Protein AF-A0A2D6NFW1-F1 (afdb_monomer_lite)

Foldseek 3Di:
DDKDWFKKFFAAQWDWAADPPDPQWTKTKGKIKDWDAPPVPDPPDIDIAIAIEIETDGPVCVVVVNVQRHHFWMWTQHIWDWDPDDDPDDPDDRTYTYDYPVRIGTPVVGTDDDD

Structure (mmCIF, N/CA/C/O backbone):
data_AF-A0A2D6NFW1-F1
#
_entry.id   AF-A0A2D6NFW1-F1
#
loop_
_atom_site.group_PDB
_atom_site.id
_atom_site.type_symbol
_atom_site.label_atom_id
_atom_site.label_alt_id
_atom_site.label_comp_id
_atom_site.label_asym_id
_atom_site.label_entity_id
_atom_site.label_seq_id
_atom_site.pdbx_PDB_ins_code
_atom_site.Cartn_x
_atom_site.Cartn_y
_atom_site.Cartn_z
_atom_site.occupancy
_atom_site.B_iso_or_equiv
_atom_site.auth_seq_id
_atom_site.auth_comp_id
_atom_site.auth_asym_id
_atom_site.auth_atom_id
_atom_site.pdbx_PDB_model_num
ATOM 1 N N . MET A 1 1 ? 12.876 -10.693 12.729 1.00 59.88 1 MET A N 1
ATOM 2 C CA . MET A 1 1 ? 12.545 -9.535 11.870 1.00 59.88 1 MET A CA 1
ATOM 3 C C . MET A 1 1 ? 11.156 -9.061 12.278 1.00 59.88 1 MET A C 1
ATOM 5 O O . MET A 1 1 ? 10.307 -9.918 12.479 1.00 59.88 1 MET A O 1
ATOM 9 N N . LEU A 1 2 ? 10.944 -7.762 12.518 1.00 71.19 2 LEU A N 1
ATOM 10 C CA . LEU A 1 2 ? 9.607 -7.230 12.826 1.00 71.19 2 LEU A CA 1
ATOM 11 C C . LEU A 1 2 ? 8.774 -7.216 11.538 1.00 71.19 2 LEU A C 1
ATOM 13 O O . LEU A 1 2 ? 9.296 -6.822 10.494 1.00 71.19 2 LEU A O 1
ATOM 17 N N . GLN A 1 3 ? 7.510 -7.631 11.622 1.00 78.25 3 GLN A N 1
ATOM 18 C CA . GLN A 1 3 ? 6.593 -7.698 10.484 1.00 78.25 3 GLN A CA 1
ATOM 19 C C . GLN A 1 3 ? 5.298 -6.940 10.778 1.00 78.25 3 GLN A C 1
ATOM 21 O O . GLN A 1 3 ? 4.843 -6.900 11.920 1.00 78.25 3 GLN A O 1
ATOM 26 N N . CYS A 1 4 ? 4.714 -6.342 9.744 1.00 78.31 4 CYS A N 1
ATOM 27 C CA . CYS A 1 4 ? 3.400 -5.711 9.780 1.00 78.31 4 CYS A CA 1
ATOM 28 C C . CYS A 1 4 ? 2.395 -6.566 8.999 1.00 78.31 4 CYS A C 1
ATOM 30 O O . CYS A 1 4 ? 2.676 -7.012 7.882 1.00 78.31 4 CYS A O 1
ATOM 32 N N . ASN A 1 5 ? 1.229 -6.790 9.599 1.00 85.88 5 ASN A N 1
ATOM 33 C CA . ASN A 1 5 ? 0.064 -7.394 8.974 1.00 85.88 5 ASN A CA 1
ATOM 34 C C . ASN A 1 5 ? -1.199 -6.649 9.425 1.00 85.88 5 ASN A C 1
ATOM 36 O O . ASN A 1 5 ? -1.281 -6.171 10.554 1.00 85.88 5 ASN A O 1
ATOM 40 N N . GLY A 1 6 ? -2.179 -6.524 8.534 1.00 87.38 6 GLY A N 1
ATOM 41 C CA . GLY A 1 6 ? -3.449 -5.885 8.868 1.00 87.38 6 GLY A CA 1
ATOM 42 C C . GLY A 1 6 ? -3.990 -4.957 7.795 1.00 87.38 6 GLY A C 1
ATOM 43 O O . GLY A 1 6 ? -3.433 -4.820 6.704 1.00 87.38 6 GLY A O 1
ATOM 44 N N . LEU A 1 7 ? -5.134 -4.361 8.121 1.00 90.38 7 LEU A N 1
ATOM 45 C CA . LEU A 1 7 ? -5.816 -3.401 7.269 1.00 90.38 7 LEU A CA 1
ATOM 46 C C . LEU A 1 7 ? -5.107 -2.056 7.331 1.00 90.38 7 LEU A C 1
ATOM 48 O O . LEU A 1 7 ? -4.819 -1.545 8.415 1.00 90.38 7 LEU A O 1
ATO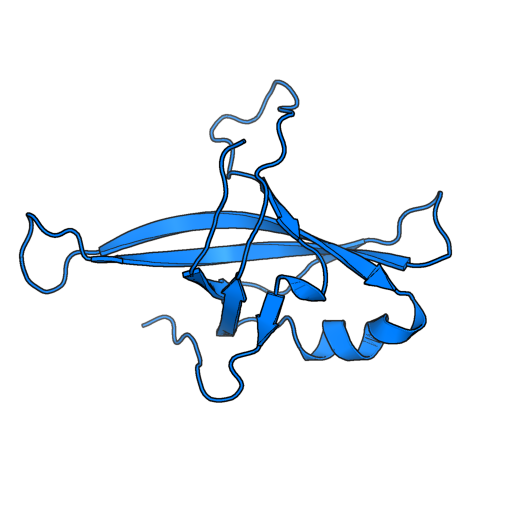M 52 N N . VAL A 1 8 ? -4.874 -1.485 6.159 1.00 91.38 8 VAL A N 1
ATOM 53 C CA . VAL A 1 8 ? -4.334 -0.145 6.015 1.00 91.38 8 VAL A CA 1
ATOM 54 C C . VAL A 1 8 ? -5.140 0.652 5.004 1.00 91.38 8 VAL A C 1
ATOM 56 O O . VAL A 1 8 ? -5.655 0.095 4.039 1.00 91.38 8 VAL A O 1
ATOM 59 N N . ALA A 1 9 ? -5.219 1.956 5.208 1.00 90.56 9 ALA A N 1
ATOM 60 C CA . ALA A 1 9 ? -5.762 2.900 4.246 1.00 90.56 9 ALA A CA 1
ATOM 61 C C . ALA A 1 9 ? -4.652 3.789 3.690 1.00 90.56 9 ALA A C 1
ATOM 63 O O . ALA A 1 9 ? -3.655 4.045 4.370 1.00 90.56 9 ALA A O 1
ATOM 64 N N . ILE A 1 10 ? -4.838 4.278 2.470 1.00 88.50 10 ILE A N 1
ATOM 65 C CA . ILE A 1 10 ? -3.953 5.256 1.842 1.00 88.50 10 ILE A CA 1
ATOM 66 C C . ILE A 1 10 ? -4.531 6.655 2.100 1.00 88.50 10 ILE A C 1
ATOM 68 O O . ILE A 1 10 ? -5.589 6.982 1.562 1.00 88.50 10 ILE A O 1
ATOM 72 N N . PRO A 1 11 ? -3.887 7.502 2.924 1.00 83.94 11 PRO A N 1
ATOM 73 C CA . PRO A 1 11 ? -4.429 8.815 3.257 1.00 83.94 11 PRO A CA 1
ATOM 74 C C . PRO A 1 11 ? -4.186 9.852 2.149 1.00 83.94 11 PRO A C 1
ATOM 76 O O . PRO A 1 11 ? -4.932 10.822 2.044 1.00 83.94 11 PRO A O 1
ATOM 79 N N . SER A 1 12 ? -3.158 9.676 1.317 1.00 83.44 12 SER A N 1
ATOM 80 C CA . SER A 1 12 ? -2.687 10.675 0.353 1.00 83.44 12 SER A CA 1
ATOM 81 C C . SER A 1 12 ? -2.234 10.037 -0.959 1.00 83.44 12 SER A C 1
ATOM 83 O O . SER A 1 12 ? -1.910 8.852 -1.009 1.00 83.44 12 SER A O 1
ATOM 85 N N . GLU A 1 13 ? -2.212 10.831 -2.030 1.00 80.06 13 GLU A N 1
ATOM 86 C CA . GLU A 1 13 ? -1.773 10.360 -3.346 1.00 80.06 13 GLU A CA 1
ATOM 87 C C . GLU A 1 13 ? -0.323 9.845 -3.310 1.00 80.06 13 GLU A C 1
ATOM 89 O O . GLU A 1 13 ? 0.561 10.512 -2.751 1.00 80.06 13 GLU A O 1
ATOM 94 N N . PRO A 1 14 ? -0.048 8.673 -3.908 1.00 79.44 14 PRO A N 1
ATOM 95 C CA . PRO A 1 14 ? 1.282 8.092 -3.896 1.00 79.44 14 PRO A CA 1
ATOM 96 C C . PRO A 1 14 ? 2.261 8.899 -4.748 1.00 79.44 14 PRO A C 1
ATOM 98 O O . PRO A 1 14 ? 1.912 9.494 -5.768 1.00 79.44 14 PRO A O 1
ATOM 101 N N . LYS A 1 15 ? 3.541 8.840 -4.383 1.00 80.00 15 LYS A N 1
ATOM 102 C CA . LYS A 1 15 ? 4.632 9.327 -5.227 1.00 80.00 15 LYS A CA 1
ATOM 103 C C . LYS A 1 15 ? 5.252 8.152 -5.960 1.00 80.00 15 LYS A C 1
ATOM 105 O O . LYS A 1 15 ? 5.803 7.241 -5.346 1.00 80.00 15 LYS A O 1
ATOM 110 N N . LEU A 1 16 ? 5.198 8.190 -7.285 1.00 74.69 16 LEU A N 1
ATOM 111 C CA . LEU A 1 16 ? 5.877 7.209 -8.120 1.00 74.69 16 LEU A CA 1
ATOM 112 C C . LEU A 1 16 ? 7.233 7.752 -8.543 1.00 74.69 16 LEU A C 1
ATOM 114 O O . LEU A 1 16 ? 7.316 8.771 -9.228 1.00 74.69 16 LEU A O 1
ATOM 118 N N . GLN A 1 17 ? 8.295 7.072 -8.123 1.00 79.00 17 GLN A N 1
ATOM 119 C CA . GLN A 1 17 ? 9.660 7.443 -8.463 1.00 79.00 17 GLN A CA 1
ATOM 120 C C . GLN A 1 17 ? 10.275 6.377 -9.363 1.00 79.00 17 GLN A C 1
ATOM 122 O O . GLN A 1 17 ? 10.375 5.199 -9.007 1.00 79.00 17 GLN A O 1
ATOM 127 N N . PHE A 1 18 ? 10.703 6.809 -10.548 1.00 67.75 18 PHE A N 1
ATOM 128 C CA . PHE A 1 18 ? 11.549 5.995 -11.407 1.00 67.75 18 PHE A CA 1
ATOM 129 C C . PHE A 1 18 ? 12.923 5.846 -10.764 1.00 67.75 18 PHE A C 1
ATOM 131 O O . PHE A 1 18 ? 13.505 6.825 -10.296 1.00 67.75 18 PHE A O 1
ATOM 138 N N . VAL A 1 19 ? 13.448 4.624 -10.766 1.00 68.81 19 VAL A N 1
ATOM 139 C CA . VAL A 1 19 ? 14.813 4.356 -10.314 1.00 68.81 19 VAL A CA 1
ATOM 140 C C . VAL A 1 19 ? 15.763 4.428 -11.509 1.00 68.81 19 VAL A C 1
ATOM 142 O O . VAL A 1 19 ? 15.597 3.650 -12.447 1.00 68.81 19 VAL A O 1
ATOM 145 N N . PRO A 1 20 ? 16.775 5.316 -11.494 1.00 64.44 20 PRO A N 1
ATOM 146 C CA . PRO A 1 20 ? 17.683 5.505 -12.631 1.00 64.44 20 PRO A CA 1
ATOM 147 C C . PRO A 1 20 ? 18.476 4.253 -13.032 1.00 64.44 20 PRO A C 1
ATOM 149 O O . PRO A 1 20 ? 18.932 4.151 -14.163 1.00 64.44 20 PRO A O 1
ATOM 152 N N . TRP A 1 21 ? 18.665 3.315 -12.101 1.00 72.62 21 TRP A N 1
ATOM 153 C CA . TRP A 1 21 ? 19.503 2.121 -12.261 1.00 72.62 21 TRP A CA 1
ATOM 154 C C . TRP A 1 21 ? 18.712 0.828 -12.505 1.00 72.62 21 TRP A C 1
ATOM 156 O O . TRP A 1 21 ? 19.305 -0.248 -12.514 1.00 72.62 21 TRP A O 1
ATOM 166 N N . ASN A 1 22 ? 17.384 0.895 -12.645 1.00 76.25 22 ASN A N 1
ATOM 167 C CA . ASN A 1 22 ? 16.557 -0.282 -12.896 1.00 76.25 22 ASN A CA 1
ATOM 168 C C . ASN A 1 22 ? 15.422 0.059 -13.869 1.00 76.25 22 ASN A C 1
ATOM 170 O O . ASN A 1 22 ? 14.464 0.738 -13.511 1.00 76.25 22 ASN A O 1
ATOM 174 N N . ASP A 1 23 ? 15.533 -0.437 -15.099 1.00 80.25 23 ASP A N 1
ATOM 175 C CA . ASP A 1 23 ? 14.561 -0.246 -16.176 1.00 80.25 23 ASP A CA 1
ATOM 176 C C . ASP A 1 23 ? 13.387 -1.242 -16.134 1.00 80.25 23 ASP A C 1
ATOM 178 O O . ASP A 1 23 ? 12.416 -1.085 -16.883 1.00 80.25 23 ASP A O 1
ATOM 182 N N . GLN A 1 24 ? 13.440 -2.233 -15.238 1.00 84.25 24 GLN A N 1
ATOM 183 C CA . GLN A 1 24 ? 12.419 -3.271 -15.079 1.00 84.25 24 GLN A CA 1
ATOM 184 C C . GLN A 1 24 ? 11.186 -2.777 -14.310 1.00 84.25 24 GLN A C 1
ATOM 186 O O . GLN A 1 24 ? 10.134 -3.421 -14.349 1.00 84.25 24 GLN A O 1
ATOM 191 N N . GLY A 1 25 ? 11.279 -1.642 -13.612 1.00 85.19 25 GLY A N 1
ATOM 192 C CA . GLY A 1 25 ? 10.193 -1.164 -12.764 1.00 85.19 25 GLY A CA 1
ATOM 193 C C . GLY A 1 25 ? 10.416 0.205 -12.136 1.00 85.19 25 GLY A C 1
ATOM 194 O O . GLY A 1 25 ? 11.296 0.968 -12.523 1.00 85.19 25 GLY A O 1
ATOM 195 N N . PHE A 1 26 ? 9.577 0.524 -11.158 1.00 83.75 26 PHE A N 1
ATOM 196 C CA . PHE A 1 26 ? 9.636 1.757 -10.376 1.00 83.75 26 PHE A CA 1
ATOM 197 C C . PHE A 1 26 ? 9.309 1.467 -8.909 1.00 83.75 26 PHE A C 1
ATOM 199 O O . PHE A 1 26 ? 8.760 0.413 -8.580 1.00 83.75 26 PHE A O 1
ATOM 206 N N . PHE A 1 27 ? 9.639 2.410 -8.026 1.00 85.19 27 PHE A N 1
ATOM 207 C CA . PHE A 1 27 ? 9.186 2.362 -6.641 1.00 85.19 27 PHE A CA 1
ATOM 208 C C . PHE A 1 27 ? 7.961 3.257 -6.468 1.00 85.19 27 PHE A C 1
ATOM 210 O O . PHE A 1 27 ? 7.990 4.455 -6.761 1.00 85.19 27 PHE A O 1
ATOM 217 N N . ALA A 1 28 ? 6.873 2.657 -5.996 1.00 86.00 28 ALA A N 1
ATOM 218 C CA . ALA A 1 28 ? 5.739 3.375 -5.450 1.00 86.00 28 ALA A CA 1
ATOM 219 C C . ALA A 1 28 ? 6.021 3.664 -3.974 1.00 86.00 28 ALA A C 1
ATOM 221 O O . ALA A 1 28 ? 6.096 2.737 -3.164 1.00 86.00 28 ALA A O 1
ATOM 222 N N . SER A 1 29 ? 6.184 4.943 -3.646 1.00 86.25 29 SER A N 1
ATOM 223 C CA . SER A 1 29 ? 6.398 5.433 -2.286 1.00 86.25 29 SER A CA 1
ATOM 224 C C . SER A 1 29 ? 5.148 6.173 -1.825 1.00 86.25 29 SER A C 1
ATOM 226 O O . SER A 1 29 ? 4.767 7.189 -2.408 1.00 86.25 29 SER A O 1
ATOM 228 N N . PHE A 1 30 ? 4.485 5.661 -0.796 1.00 87.06 30 PHE A N 1
ATOM 229 C CA . PHE A 1 30 ? 3.206 6.191 -0.328 1.00 87.06 30 PHE A CA 1
ATOM 230 C C . PHE A 1 30 ? 3.032 5.969 1.161 1.00 87.06 30 PHE A C 1
ATOM 232 O O . PHE A 1 30 ? 3.635 5.069 1.739 1.00 87.06 30 PHE A O 1
ATOM 239 N N . ASP A 1 31 ? 2.208 6.792 1.790 1.00 88.62 31 ASP A N 1
ATOM 240 C CA . ASP A 1 31 ? 1.911 6.624 3.203 1.00 88.62 31 ASP A CA 1
ATOM 241 C C . ASP A 1 31 ? 0.735 5.665 3.368 1.00 88.62 31 ASP A C 1
ATOM 243 O O . ASP A 1 31 ? -0.147 5.573 2.513 1.00 88.62 31 ASP A O 1
ATOM 247 N N . VAL A 1 32 ? 0.730 4.925 4.471 1.00 89.69 32 VAL A N 1
ATOM 248 C CA . VAL A 1 32 ? -0.398 4.086 4.861 1.00 89.69 32 VAL A CA 1
ATOM 249 C C . VAL A 1 32 ? -0.701 4.272 6.337 1.00 89.69 32 VAL A C 1
ATOM 251 O O . VAL A 1 32 ? 0.200 4.458 7.160 1.00 89.69 32 VAL A O 1
ATOM 254 N N . VAL A 1 33 ? -1.984 4.207 6.672 1.00 89.81 33 VAL A N 1
ATOM 255 C CA . VAL A 1 33 ? -2.471 4.339 8.043 1.00 89.81 33 VAL A CA 1
ATOM 256 C C . VAL A 1 33 ? -3.221 3.094 8.462 1.00 89.81 33 VAL A C 1
ATOM 258 O O . VAL A 1 33 ? -3.972 2.522 7.679 1.00 89.81 33 VAL A O 1
ATOM 261 N N . SER A 1 34 ? -3.035 2.677 9.707 1.00 89.50 34 SER A N 1
ATOM 262 C CA . SER A 1 34 ? -3.869 1.647 10.330 1.00 89.50 34 SER A CA 1
ATOM 263 C C . SER A 1 34 ? -4.442 2.163 11.638 1.00 89.50 34 SER A C 1
ATOM 265 O O . SER A 1 34 ? -3.888 3.074 12.260 1.00 89.50 34 SER A O 1
ATOM 267 N N . GLN A 1 35 ? -5.550 1.567 12.059 1.00 86.69 35 GLN A N 1
ATOM 268 C CA . GLN A 1 35 ? -6.247 1.935 13.278 1.00 86.69 35 GLN A CA 1
ATOM 269 C C . GLN A 1 35 ? -6.463 0.687 14.131 1.00 86.69 35 GLN A C 1
ATOM 271 O O . GLN A 1 35 ? -6.999 -0.310 13.651 1.00 86.69 35 GLN A O 1
ATOM 276 N N . GLU A 1 36 ? -6.078 0.752 15.404 1.00 83.88 36 GLU A N 1
ATOM 277 C CA . GLU A 1 36 ? -6.395 -0.288 16.386 1.00 83.88 36 GLU A CA 1
ATOM 278 C C . GLU A 1 36 ? -7.194 0.296 17.560 1.00 83.88 36 GLU A C 1
ATOM 280 O O . GLU A 1 36 ? -6.902 1.410 18.010 1.00 83.88 36 GLU A O 1
ATOM 285 N N . PRO A 1 37 ? -8.210 -0.413 18.080 1.00 80.12 37 PRO A N 1
ATOM 286 C CA . PRO A 1 37 ? -8.915 0.022 19.278 1.00 80.12 37 PRO A CA 1
ATOM 287 C C . PRO A 1 37 ? -7.994 -0.061 20.502 1.00 80.12 37 PRO A C 1
ATOM 289 O O . PRO A 1 37 ? -7.321 -1.069 20.731 1.00 80.12 37 PRO A O 1
ATOM 292 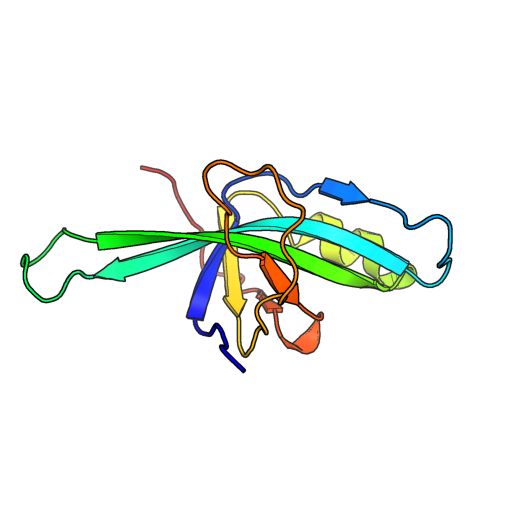N N . ILE A 1 38 ? -7.998 0.984 21.333 1.00 82.38 38 ILE A N 1
ATOM 293 C CA . ILE A 1 38 ? -7.276 0.984 22.609 1.00 82.38 38 ILE A CA 1
ATOM 294 C C . ILE A 1 38 ? -8.141 0.241 23.626 1.00 82.38 38 ILE A C 1
ATOM 296 O O . ILE A 1 38 ? -9.081 0.809 24.184 1.00 82.38 38 ILE A O 1
ATOM 300 N N . LYS A 1 39 ? -7.816 -1.038 23.858 1.00 77.25 39 LYS A N 1
ATOM 301 C CA . LYS A 1 39 ? -8.603 -1.961 24.698 1.00 77.25 39 LYS A CA 1
ATOM 302 C C . LYS A 1 39 ? -8.939 -1.390 26.082 1.00 77.25 39 LYS A C 1
ATOM 304 O O . LYS A 1 39 ? -10.047 -1.596 26.565 1.00 77.25 39 LYS A O 1
ATOM 309 N N . ASP A 1 40 ? -8.033 -0.604 26.657 1.00 78.31 40 ASP A N 1
ATOM 310 C CA . ASP A 1 40 ? -8.142 -0.119 28.037 1.00 78.31 40 ASP A CA 1
ATOM 311 C C . ASP A 1 40 ? -8.929 1.195 28.191 1.00 78.31 40 ASP A C 1
ATOM 313 O O . ASP A 1 40 ? -9.143 1.650 29.312 1.00 78.31 40 ASP A O 1
ATOM 317 N N . LYS A 1 41 ? -9.364 1.837 27.093 1.00 73.44 41 LYS A N 1
ATOM 318 C CA . LYS A 1 41 ? -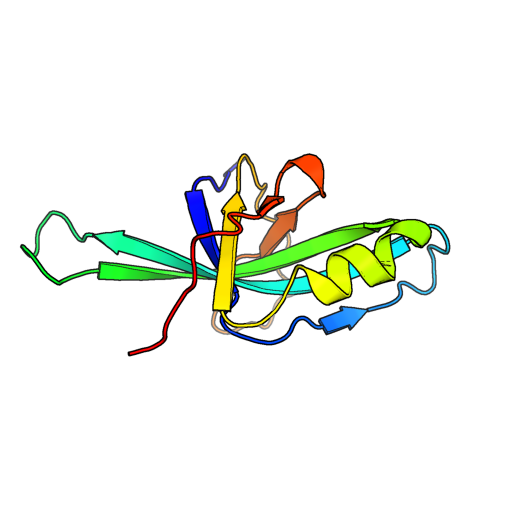10.047 3.150 27.139 1.00 73.44 41 LYS A CA 1
ATOM 319 C C . LYS A 1 41 ? -11.540 3.116 26.787 1.00 73.44 41 LYS A C 1
ATOM 321 O O . LYS A 1 41 ? -12.181 4.162 26.755 1.00 73.44 41 LYS A O 1
ATOM 326 N N . GLY A 1 42 ? -12.123 1.935 26.578 1.00 68.06 42 GLY A N 1
ATOM 327 C CA . GLY A 1 42 ? -13.535 1.791 26.208 1.00 68.06 42 GLY A CA 1
ATOM 328 C C . GLY A 1 42 ? -13.821 2.121 24.735 1.00 68.06 42 GLY A C 1
ATOM 329 O O . GLY A 1 42 ? -12.913 2.262 23.915 1.00 68.06 42 GLY A O 1
ATOM 330 N N . LYS A 1 43 ? -15.108 2.195 24.366 1.00 71.19 43 LYS A N 1
ATOM 331 C CA . LYS A 1 43 ? -15.538 2.401 22.970 1.00 71.19 43 LYS A CA 1
ATOM 332 C C . LYS A 1 43 ? -15.149 3.803 22.479 1.00 71.19 43 LYS A C 1
ATOM 334 O O . LYS A 1 43 ? -15.423 4.786 23.155 1.00 71.19 43 LYS A O 1
ATOM 339 N N . GLY A 1 44 ? -14.559 3.882 21.284 1.00 67.81 44 GLY A N 1
ATOM 340 C CA . GLY A 1 44 ? -14.271 5.141 20.579 1.00 67.81 44 GLY A CA 1
ATOM 341 C C . GLY A 1 44 ? -12.800 5.568 20.568 1.00 67.81 44 GLY A C 1
ATOM 342 O O . GLY A 1 44 ? -12.399 6.318 19.681 1.00 67.81 44 GLY A O 1
ATOM 343 N N . PHE A 1 45 ? -11.965 5.044 21.468 1.00 76.31 45 PHE A N 1
ATOM 344 C CA . PHE A 1 45 ? -10.537 5.367 21.488 1.00 76.31 45 PHE A CA 1
ATOM 345 C C . PHE A 1 45 ? -9.742 4.436 20.587 1.00 76.31 45 PHE A C 1
ATOM 347 O O . PHE A 1 45 ? -9.760 3.216 20.755 1.00 76.31 45 PHE A O 1
ATOM 354 N N . HIS A 1 46 ? -8.991 5.027 19.666 1.00 78.56 46 HIS A N 1
ATOM 355 C CA . HIS A 1 46 ? -8.168 4.282 18.733 1.00 78.56 46 HIS A CA 1
ATOM 356 C C . HIS A 1 46 ? -6.754 4.843 18.684 1.00 78.56 46 HIS A C 1
ATOM 358 O O . HIS A 1 46 ? -6.545 6.050 18.808 1.00 78.56 46 HIS A O 1
ATOM 364 N N . LYS A 1 47 ? -5.784 3.954 18.488 1.00 82.81 47 LYS A N 1
ATOM 365 C CA . LYS A 1 47 ? -4.414 4.313 18.155 1.00 82.81 47 LYS A CA 1
ATOM 366 C C . LYS A 1 47 ? -4.274 4.260 16.641 1.00 82.81 47 LYS A C 1
ATOM 368 O O . LYS A 1 47 ? -4.625 3.260 16.019 1.00 82.81 47 LYS A O 1
ATOM 373 N N . ILE A 1 48 ? -3.791 5.358 16.073 1.00 83.69 48 ILE A N 1
ATOM 374 C CA . ILE A 1 48 ? -3.502 5.466 14.646 1.00 83.69 48 ILE A CA 1
ATOM 375 C C . ILE A 1 48 ? -2.007 5.233 14.467 1.00 83.69 48 ILE A C 1
ATOM 377 O O . ILE A 1 48 ? -1.193 5.882 15.128 1.00 83.69 48 ILE A O 1
ATOM 381 N N . HIS A 1 49 ? -1.652 4.312 13.581 1.00 84.88 49 HIS A 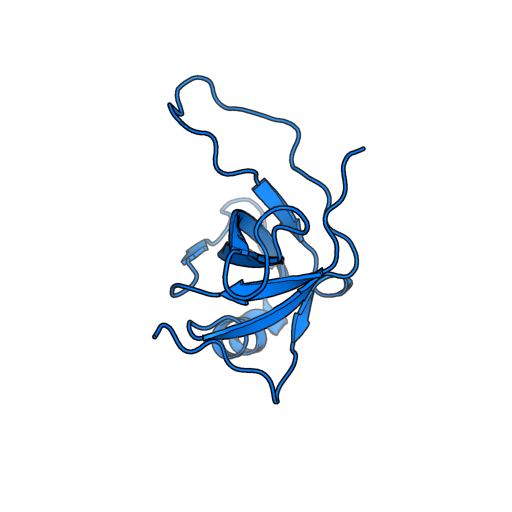N 1
ATOM 382 C CA . HIS A 1 49 ? -0.269 4.083 13.183 1.00 84.88 49 HIS A CA 1
ATOM 383 C C . HIS A 1 49 ? -0.052 4.619 11.781 1.00 84.88 49 HIS A C 1
ATOM 385 O O . HIS A 1 49 ? -0.841 4.327 10.885 1.00 84.88 49 HIS A O 1
ATOM 391 N N . TYR A 1 50 ? 1.035 5.361 11.609 1.00 85.44 50 TYR A N 1
ATOM 392 C CA . TYR A 1 50 ? 1.467 5.904 10.328 1.00 85.44 50 TYR A CA 1
ATOM 393 C C . TYR A 1 50 ? 2.706 5.149 9.870 1.00 85.44 50 TYR A C 1
ATOM 395 O O . TYR A 1 50 ? 3.655 4.995 10.641 1.00 85.44 50 TYR A O 1
ATOM 403 N N . TYR A 1 51 ? 2.702 4.706 8.618 1.00 87.06 51 TYR A N 1
ATOM 404 C CA . TYR A 1 51 ? 3.827 4.022 8.000 1.00 87.06 51 TYR A CA 1
ATOM 405 C C . TYR A 1 51 ? 4.113 4.614 6.628 1.00 87.06 51 TYR A C 1
ATOM 407 O O . TYR A 1 51 ? 3.203 5.048 5.928 1.00 87.06 51 TYR A O 1
ATOM 415 N N . HIS A 1 52 ? 5.376 4.560 6.225 1.00 87.94 52 HIS A N 1
ATOM 416 C CA . HIS A 1 52 ? 5.790 4.904 4.877 1.00 87.94 52 HIS A CA 1
ATOM 417 C C . HIS A 1 52 ? 6.065 3.620 4.091 1.00 87.94 52 HIS A C 1
ATOM 419 O O . HIS A 1 52 ? 6.994 2.873 4.394 1.00 87.94 52 HIS A O 1
ATOM 425 N N . ALA A 1 53 ? 5.244 3.321 3.099 1.00 87.88 53 ALA A N 1
ATOM 426 C CA . ALA A 1 53 ? 5.356 2.131 2.279 1.00 87.88 53 ALA A CA 1
ATOM 427 C C . ALA A 1 53 ? 6.208 2.391 1.033 1.00 87.88 53 ALA A C 1
ATOM 429 O O . ALA A 1 53 ? 6.015 3.371 0.319 1.00 87.88 53 ALA A O 1
ATOM 430 N N . ASN A 1 54 ? 7.124 1.467 0.750 1.00 87.31 54 ASN A N 1
ATOM 431 C CA . ASN A 1 54 ? 7.868 1.404 -0.500 1.00 87.31 54 ASN A CA 1
ATOM 432 C C . ASN A 1 54 ? 7.586 0.067 -1.176 1.00 87.31 54 ASN A C 1
ATOM 434 O O . ASN A 1 54 ? 7.926 -0.991 -0.638 1.00 87.31 54 ASN A O 1
ATOM 438 N N . MET A 1 55 ? 6.984 0.115 -2.360 1.00 87.69 55 MET A N 1
ATOM 439 C CA . MET A 1 55 ? 6.664 -1.063 -3.155 1.00 87.69 55 MET A CA 1
ATOM 440 C C . MET A 1 55 ? 7.381 -1.011 -4.496 1.00 87.69 55 MET A C 1
ATOM 442 O O . MET A 1 55 ? 7.255 -0.034 -5.229 1.00 87.69 55 MET A O 1
ATOM 446 N N . PHE A 1 56 ? 8.104 -2.075 -4.836 1.00 86.19 56 PHE A N 1
ATOM 447 C CA . PHE A 1 56 ? 8.608 -2.243 -6.195 1.00 86.19 56 PHE A CA 1
ATOM 448 C C . PHE A 1 56 ? 7.482 -2.738 -7.106 1.00 86.19 56 PHE A C 1
ATOM 450 O O . PHE A 1 56 ? 6.804 -3.713 -6.771 1.00 86.19 56 PHE A O 1
ATOM 457 N N . VAL A 1 57 ? 7.309 -2.078 -8.249 1.00 85.44 57 VAL A N 1
ATOM 458 C CA . VAL A 1 57 ? 6.282 -2.391 -9.246 1.00 85.44 57 VAL A CA 1
ATOM 459 C C . VAL A 1 57 ? 6.932 -2.593 -10.605 1.00 85.44 57 VAL A C 1
ATOM 461 O O . VAL A 1 57 ? 7.743 -1.773 -11.040 1.00 85.44 57 VAL A O 1
ATOM 464 N N . ALA A 1 58 ? 6.553 -3.672 -11.288 1.00 87.88 58 ALA A N 1
ATOM 465 C CA . ALA A 1 58 ? 7.030 -3.942 -12.638 1.00 87.88 58 ALA A CA 1
ATOM 466 C C . ALA A 1 58 ? 6.515 -2.889 -13.637 1.00 87.88 58 ALA A C 1
ATOM 468 O O . ALA A 1 58 ? 5.402 -2.369 -13.519 1.00 87.88 58 ALA A O 1
ATOM 469 N N . LYS A 1 59 ? 7.329 -2.549 -14.639 1.00 87.25 59 LYS A N 1
ATOM 470 C CA . LYS A 1 59 ? 7.047 -1.453 -15.582 1.00 87.25 59 LYS A CA 1
ATOM 471 C C . LYS A 1 59 ? 5.734 -1.632 -16.356 1.00 87.25 59 LYS A C 1
ATOM 473 O O . LYS A 1 59 ? 5.011 -0.660 -16.564 1.00 87.25 59 LYS A O 1
ATOM 478 N N . ASP A 1 60 ? 5.408 -2.857 -16.749 1.00 89.69 60 ASP A N 1
ATOM 479 C CA . ASP A 1 60 ? 4.164 -3.235 -17.436 1.00 89.69 60 ASP A CA 1
ATOM 480 C C . ASP A 1 60 ? 2.919 -3.121 -16.538 1.00 89.69 60 ASP A C 1
ATOM 482 O O . ASP A 1 60 ? 1.796 -2.983 -17.021 1.00 89.69 60 ASP A O 1
ATOM 486 N N . ARG A 1 61 ? 3.115 -3.115 -15.217 1.00 87.69 61 ARG A N 1
ATOM 487 C CA . ARG A 1 61 ? 2.064 -3.003 -14.199 1.00 87.69 61 ARG A CA 1
ATOM 488 C C . ARG A 1 61 ? 1.848 -1.563 -13.731 1.00 87.69 61 ARG A C 1
ATOM 490 O O . ARG A 1 61 ? 1.004 -1.331 -12.865 1.00 87.69 61 ARG A O 1
ATOM 497 N N . LYS A 1 62 ? 2.560 -0.588 -14.310 1.00 85.25 62 LYS A N 1
ATOM 498 C CA . LYS A 1 62 ? 2.518 0.819 -13.892 1.00 85.25 62 LYS A CA 1
ATOM 499 C C . LYS A 1 62 ? 1.100 1.380 -13.827 1.00 85.25 62 LYS A C 1
ATOM 501 O O . LYS A 1 62 ? 0.645 1.760 -12.753 1.00 85.25 62 LYS A O 1
ATOM 506 N N . SER A 1 63 ? 0.383 1.357 -14.948 1.00 87.94 63 SER A N 1
ATOM 507 C CA . SER A 1 63 ? -0.966 1.929 -15.029 1.00 87.94 63 SER A CA 1
ATOM 508 C C . SER A 1 63 ? -1.978 1.199 -14.149 1.00 87.94 63 SER A C 1
ATOM 510 O O . SER A 1 63 ? -2.957 1.795 -13.709 1.00 87.94 63 SER A O 1
ATOM 512 N N . TYR A 1 64 ? -1.757 -0.089 -13.872 1.00 88.38 64 TYR A N 1
ATOM 513 C CA . TYR A 1 64 ? -2.591 -0.833 -12.931 1.00 88.38 64 TYR A CA 1
ATOM 514 C C . TYR A 1 64 ? -2.432 -0.274 -11.512 1.00 88.38 64 TYR A C 1
ATOM 516 O O . TYR A 1 64 ? -3.429 0.057 -10.877 1.00 88.38 64 TYR A O 1
ATOM 524 N N . TRP A 1 65 ? -1.196 -0.106 -11.040 1.00 86.12 65 TRP A N 1
ATOM 525 C CA . TRP A 1 65 ? -0.924 0.367 -9.680 1.00 86.12 65 TRP A CA 1
ATOM 526 C C . TRP A 1 65 ? -1.163 1.864 -9.484 1.00 86.12 65 TRP A C 1
ATOM 528 O O . TRP A 1 65 ? -1.649 2.240 -8.423 1.00 86.12 65 TRP A O 1
ATOM 538 N N . GLU A 1 66 ? -0.932 2.692 -10.507 1.00 84.56 66 GLU A N 1
ATOM 539 C CA . GLU A 1 66 ? -1.352 4.106 -10.530 1.00 84.56 66 GLU A CA 1
ATOM 540 C C . GLU A 1 66 ? -2.855 4.266 -10.303 1.00 84.56 66 GLU A C 1
ATOM 542 O O . GLU A 1 66 ? -3.306 5.210 -9.662 1.00 84.56 66 GLU A O 1
ATOM 547 N N . ASN A 1 67 ? -3.648 3.335 -10.833 1.00 86.00 67 ASN A N 1
ATOM 548 C CA . ASN A 1 67 ? -5.091 3.376 -10.658 1.00 86.00 67 ASN A CA 1
ATOM 549 C C . ASN A 1 67 ? -5.562 2.767 -9.341 1.00 86.00 67 ASN A C 1
ATOM 551 O O . ASN A 1 67 ? -6.661 3.099 -8.906 1.00 86.00 67 ASN A O 1
ATOM 555 N N . LEU A 1 68 ? -4.761 1.881 -8.749 1.00 85.94 68 LEU A N 1
ATOM 556 C CA . LEU A 1 68 ? -5.131 1.121 -7.562 1.00 85.94 68 LEU A CA 1
ATOM 557 C C . LEU A 1 68 ? -4.757 1.837 -6.265 1.00 85.94 68 LEU A C 1
ATOM 559 O O . LEU A 1 68 ? -5.520 1.802 -5.313 1.00 85.94 68 LEU A O 1
ATOM 563 N N . ILE A 1 69 ? -3.571 2.441 -6.206 1.00 85.94 69 ILE A N 1
ATOM 564 C CA . ILE A 1 69 ? -3.051 3.111 -5.011 1.00 85.94 69 ILE A CA 1
ATOM 565 C C . ILE A 1 69 ? -3.483 4.569 -5.097 1.00 85.94 69 ILE A C 1
ATOM 567 O O . ILE A 1 69 ? -2.814 5.375 -5.731 1.00 85.94 69 ILE A O 1
ATOM 571 N N . LYS A 1 70 ? -4.627 4.891 -4.497 1.00 86.12 70 LYS A N 1
ATOM 572 C CA . LYS A 1 70 ? -5.188 6.247 -4.460 1.00 86.12 70 LYS A CA 1
ATOM 573 C C . LYS A 1 70 ? -5.606 6.611 -3.052 1.00 86.12 70 LYS A C 1
ATOM 575 O O . LYS A 1 70 ? -5.811 5.727 -2.219 1.00 86.12 70 LYS A O 1
ATOM 580 N N . SER A 1 71 ? -5.743 7.909 -2.791 1.00 88.44 71 SER A N 1
ATOM 581 C CA . SER A 1 71 ? -6.300 8.366 -1.520 1.00 88.44 71 SER A CA 1
ATOM 582 C C . SER A 1 71 ? -7.688 7.749 -1.289 1.00 88.44 71 SER A C 1
ATOM 584 O O . SER A 1 71 ? -8.512 7.695 -2.201 1.00 88.44 71 SER A O 1
ATOM 586 N N . GLY A 1 72 ? -7.928 7.252 -0.075 1.00 85.56 72 GLY A N 1
ATOM 587 C CA . GLY A 1 72 ? -9.177 6.598 0.329 1.00 85.56 72 GLY A CA 1
ATOM 588 C C . GLY A 1 72 ? -9.191 5.078 0.147 1.00 85.56 72 GLY A C 1
ATOM 589 O O . GLY A 1 72 ? -9.978 4.399 0.806 1.00 85.56 72 GLY A O 1
ATOM 590 N N . GLU A 1 73 ? -8.288 4.518 -0.658 1.00 89.88 73 GLU A N 1
ATOM 591 C CA . GLU A 1 73 ? -8.273 3.080 -0.928 1.00 89.88 73 GLU A CA 1
ATOM 592 C C . GLU A 1 73 ? -7.754 2.273 0.269 1.00 89.88 73 GLU A C 1
ATOM 594 O O . GLU A 1 73 ? -6.808 2.665 0.965 1.00 89.88 73 GLU A O 1
ATOM 599 N N . VAL A 1 74 ? -8.375 1.113 0.501 1.00 90.38 74 VAL A N 1
ATOM 600 C CA . VAL A 1 74 ? -8.081 0.239 1.644 1.00 90.38 74 VAL A CA 1
ATOM 601 C C . VAL A 1 74 ? -7.473 -1.076 1.178 1.00 90.38 74 VAL A C 1
ATOM 603 O O . VAL A 1 74 ? -7.975 -1.759 0.283 1.00 90.38 74 VAL A O 1
ATOM 606 N N . PHE A 1 75 ? -6.396 -1.480 1.840 1.00 91.88 75 PHE A N 1
ATOM 607 C CA . PHE A 1 75 ? -5.634 -2.674 1.520 1.00 91.88 75 PHE A CA 1
ATOM 608 C C . PHE A 1 75 ? -5.455 -3.563 2.742 1.00 91.88 75 PHE A C 1
ATOM 610 O O . PHE A 1 75 ? -5.362 -3.103 3.877 1.00 91.88 75 PHE A O 1
ATOM 617 N N . LEU A 1 76 ? -5.336 -4.862 2.494 1.00 91.06 76 LEU A N 1
ATOM 618 C CA . LEU A 1 76 ? -4.791 -5.812 3.448 1.00 91.06 76 LEU A CA 1
ATOM 619 C C . LEU A 1 76 ? -3.301 -6.008 3.158 1.00 91.06 76 LEU A C 1
ATOM 621 O O . LEU A 1 76 ? -2.929 -6.544 2.109 1.00 91.06 76 LEU A O 1
ATOM 625 N N . ILE A 1 77 ? -2.457 -5.643 4.121 1.00 90.44 77 ILE A N 1
ATOM 626 C CA . ILE A 1 77 ? -1.061 -6.072 4.155 1.00 90.44 77 ILE A CA 1
ATOM 627 C C . ILE A 1 77 ? -1.025 -7.478 4.752 1.00 90.44 77 ILE A C 1
ATOM 629 O O . ILE A 1 77 ? -1.328 -7.668 5.931 1.00 90.44 77 ILE A O 1
ATOM 633 N N . ARG A 1 78 ? -0.646 -8.477 3.947 1.00 86.44 78 ARG A N 1
ATOM 634 C CA . ARG A 1 78 ? -0.460 -9.855 4.437 1.00 86.44 78 ARG A CA 1
ATOM 635 C C . ARG A 1 78 ? 0.788 -9.972 5.298 1.00 86.44 78 ARG A C 1
ATOM 637 O O . ARG A 1 78 ? 0.753 -10.548 6.382 1.00 86.44 78 ARG A O 1
ATOM 644 N N . THR A 1 79 ? 1.897 -9.457 4.782 1.00 83.31 79 THR A N 1
ATOM 645 C CA . THR A 1 79 ? 3.201 -9.486 5.442 1.00 83.31 79 THR A CA 1
ATOM 646 C C . THR A 1 79 ? 4.072 -8.391 4.848 1.00 83.31 79 THR A C 1
ATOM 648 O O . THR A 1 79 ? 4.316 -8.378 3.644 1.00 83.31 79 THR A O 1
ATOM 651 N N . ALA A 1 80 ? 4.546 -7.475 5.679 1.00 84.94 80 ALA A N 1
ATOM 652 C CA . ALA A 1 80 ? 5.510 -6.462 5.283 1.00 84.94 80 ALA A CA 1
ATOM 653 C C . ALA A 1 80 ? 6.670 -6.444 6.265 1.00 84.94 80 ALA A C 1
ATOM 655 O O . ALA A 1 80 ? 6.449 -6.427 7.477 1.00 84.94 80 ALA A O 1
ATOM 656 N N . ASP A 1 81 ? 7.889 -6.414 5.741 1.00 84.12 81 ASP A N 1
ATOM 657 C CA . ASP A 1 81 ? 9.078 -6.282 6.569 1.00 84.12 81 ASP A CA 1
ATOM 658 C C . ASP A 1 81 ? 9.380 -4.800 6.783 1.00 84.12 81 ASP A C 1
ATOM 660 O O . ASP A 1 81 ? 9.334 -3.990 5.848 1.00 84.12 81 ASP A O 1
ATOM 664 N N . PHE A 1 82 ? 9.721 -4.438 8.017 1.00 82.12 82 PHE A N 1
ATOM 665 C CA . PHE A 1 82 ? 10.240 -3.102 8.286 1.00 82.12 82 PHE A CA 1
ATOM 666 C C . PHE A 1 82 ? 11.647 -2.956 7.690 1.00 82.12 82 PHE A C 1
ATOM 668 O O . PHE A 1 82 ? 12.491 -3.845 7.834 1.00 82.12 82 PHE A O 1
ATOM 675 N N . SER A 1 83 ? 11.926 -1.832 7.022 1.00 76.25 83 SER A N 1
ATOM 676 C CA . SER A 1 83 ? 13.288 -1.531 6.573 1.00 76.25 83 SER A CA 1
ATOM 677 C C . SER A 1 83 ? 14.176 -1.216 7.786 1.00 76.25 83 SER A C 1
ATOM 679 O O . SER A 1 83 ? 13.789 -0.478 8.691 1.00 76.25 83 SER A O 1
ATOM 681 N N . SER A 1 84 ? 15.368 -1.813 7.842 1.00 59.31 84 SER A N 1
ATOM 682 C CA . SER A 1 84 ? 16.251 -1.745 9.011 1.00 59.31 84 SER A CA 1
ATOM 683 C C . SER A 1 84 ? 17.240 -0.572 9.003 1.00 59.31 84 SER A C 1
ATOM 685 O O . SER A 1 84 ? 18.207 -0.620 9.756 1.00 59.31 84 SER A O 1
ATOM 687 N N . ILE A 1 85 ? 17.080 0.459 8.164 1.00 53.28 85 ILE A N 1
ATOM 688 C CA . ILE A 1 85 ? 18.141 1.468 7.987 1.00 53.28 85 ILE A CA 1
ATOM 689 C C . ILE A 1 85 ? 17.585 2.886 8.102 1.00 53.28 85 ILE A C 1
ATOM 691 O O . ILE A 1 85 ? 16.817 3.346 7.260 1.00 53.28 85 ILE A O 1
ATOM 695 N N . ARG A 1 86 ? 18.019 3.572 9.165 1.00 51.75 86 ARG A N 1
ATOM 696 C CA . ARG A 1 86 ? 17.878 5.017 9.357 1.00 51.75 86 ARG A CA 1
ATOM 697 C C . ARG A 1 86 ? 18.999 5.736 8.601 1.00 51.75 86 ARG A C 1
ATOM 699 O O . ARG A 1 86 ? 20.160 5.415 8.840 1.00 51.75 86 ARG A O 1
ATOM 706 N N . PRO A 1 87 ? 18.700 6.757 7.794 1.00 47.41 87 PRO A N 1
ATOM 707 C CA . PRO A 1 87 ? 19.586 7.900 7.659 1.00 47.41 87 PRO A CA 1
ATOM 708 C C . PRO A 1 87 ? 19.517 8.712 8.960 1.00 47.41 87 PRO A C 1
ATOM 710 O O . PRO A 1 87 ? 18.426 8.998 9.464 1.00 47.41 87 PRO A O 1
ATOM 713 N N . GLU A 1 88 ? 20.667 9.054 9.533 1.00 40.09 88 GLU A N 1
ATOM 714 C CA . GLU A 1 88 ? 20.758 9.992 10.654 1.00 40.09 88 GLU A CA 1
ATOM 715 C C . GLU A 1 88 ? 20.113 11.335 10.249 1.00 40.09 88 GLU A C 1
ATOM 717 O O . GLU A 1 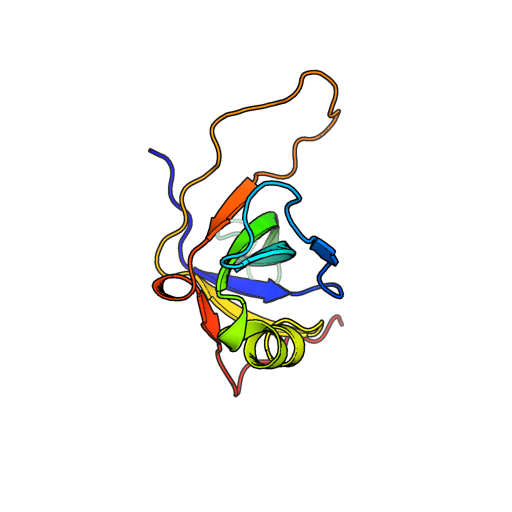88 ? 20.429 11.869 9.188 1.00 40.09 88 GLU A O 1
ATOM 722 N N . GLY A 1 89 ? 19.170 11.861 11.047 1.00 47.78 89 GLY A N 1
ATOM 723 C CA . GLY A 1 89 ? 18.590 13.202 10.832 1.00 47.78 89 GLY A CA 1
ATOM 724 C C . GLY A 1 89 ? 17.058 13.332 10.841 1.00 47.78 89 GLY A C 1
ATOM 725 O O . GLY A 1 89 ? 16.556 14.453 10.823 1.00 47.78 89 GLY A O 1
ATOM 726 N N . PHE A 1 90 ? 16.284 12.242 10.906 1.00 47.38 90 PHE A N 1
ATOM 727 C CA . PHE A 1 90 ? 14.818 12.339 11.020 1.00 47.38 90 PHE A CA 1
ATOM 728 C C . PHE A 1 90 ? 14.355 12.405 12.488 1.00 47.38 90 PHE A C 1
ATOM 730 O O . PHE A 1 90 ? 14.426 11.414 13.212 1.00 47.38 90 PHE A O 1
ATOM 737 N N . ASN A 1 91 ? 13.820 13.564 12.902 1.00 48.31 91 ASN A N 1
ATOM 738 C CA . ASN A 1 91 ? 13.335 13.853 14.267 1.00 48.31 91 ASN A CA 1
ATOM 739 C C . ASN A 1 91 ? 12.067 13.082 14.691 1.00 48.31 91 ASN A C 1
ATOM 741 O O . ASN A 1 91 ? 11.676 13.157 15.849 1.00 48.31 91 ASN A O 1
ATOM 745 N N . ASN A 1 92 ? 11.441 12.328 13.787 1.00 52.94 92 ASN A N 1
ATOM 746 C CA . ASN A 1 92 ? 10.447 11.295 14.090 1.00 52.94 92 ASN A CA 1
ATOM 747 C C . ASN A 1 92 ? 10.431 10.309 12.913 1.00 52.94 92 ASN A C 1
ATOM 749 O O . ASN A 1 92 ? 9.870 10.636 11.865 1.00 52.94 92 ASN A O 1
ATOM 753 N N . PRO A 1 93 ? 11.079 9.136 13.009 1.00 63.41 93 PRO A N 1
ATOM 754 C CA . PRO A 1 93 ? 11.123 8.217 11.885 1.00 63.41 93 PRO A CA 1
ATOM 755 C C . PRO A 1 93 ? 9.749 7.566 11.724 1.00 63.41 93 PRO A C 1
ATOM 757 O O . PRO A 1 93 ? 9.375 6.697 12.510 1.00 63.41 93 PRO A O 1
ATOM 760 N N . ILE A 1 94 ? 9.001 7.978 10.698 1.00 71.88 94 ILE A N 1
ATOM 761 C CA . ILE A 1 94 ? 7.854 7.201 10.223 1.00 71.88 94 ILE A CA 1
ATOM 762 C C . ILE A 1 94 ? 8.410 5.826 9.815 1.00 71.88 94 ILE A C 1
ATOM 764 O O . ILE A 1 94 ? 9.304 5.771 8.961 1.00 71.88 94 ILE A O 1
ATOM 768 N N . PRO A 1 95 ? 7.961 4.717 10.431 1.00 80.94 95 PRO A N 1
ATOM 769 C CA . PRO A 1 95 ? 8.485 3.400 10.108 1.00 80.94 95 PRO A CA 1
ATOM 770 C C . PRO A 1 95 ? 8.248 3.071 8.636 1.00 80.94 95 PRO A C 1
ATOM 772 O O . PRO A 1 95 ? 7.164 3.313 8.103 1.00 80.94 95 PRO A O 1
ATOM 775 N N . GLN A 1 96 ? 9.260 2.497 7.989 1.00 85.25 96 GLN A N 1
ATOM 776 C CA . GLN A 1 96 ? 9.184 2.163 6.575 1.00 85.25 96 GLN A CA 1
ATOM 777 C C . GLN A 1 96 ? 8.830 0.695 6.362 1.00 85.25 96 GLN A C 1
ATOM 779 O O . GLN A 1 96 ? 9.506 -0.188 6.893 1.00 85.25 96 GLN A O 1
ATOM 784 N N . LEU A 1 97 ? 7.822 0.438 5.535 1.00 87.56 97 LEU A N 1
ATOM 785 C CA . LEU A 1 97 ? 7.404 -0.894 5.114 1.00 87.56 97 LEU A CA 1
ATOM 786 C C . LEU A 1 97 ? 7.958 -1.197 3.725 1.00 87.56 97 LEU A C 1
ATOM 788 O O . LEU A 1 97 ? 7.772 -0.419 2.789 1.00 87.56 97 LEU A O 1
ATOM 792 N N . LYS A 1 98 ? 8.611 -2.350 3.578 1.00 88.00 98 LYS A N 1
ATOM 793 C CA . LYS A 1 98 ? 8.970 -2.905 2.272 1.00 88.00 98 LYS A CA 1
ATOM 794 C C . LYS A 1 98 ? 7.849 -3.819 1.801 1.00 88.00 98 LYS A C 1
ATOM 796 O O . LYS A 1 98 ? 7.548 -4.827 2.441 1.00 88.00 98 LYS A O 1
ATOM 801 N N . LEU A 1 99 ? 7.239 -3.461 0.678 1.00 87.38 99 LEU A N 1
ATOM 802 C CA . LEU A 1 99 ? 6.117 -4.181 0.093 1.00 87.38 99 LEU A CA 1
ATOM 803 C C . LEU A 1 99 ? 6.489 -4.790 -1.257 1.00 87.38 99 LEU A C 1
ATOM 805 O O . LEU A 1 99 ? 7.335 -4.293 -1.999 1.00 87.38 99 LEU A O 1
ATOM 809 N N . THR A 1 100 ? 5.785 -5.867 -1.582 1.00 85.06 100 THR A N 1
ATOM 810 C CA . THR A 1 100 ? 5.707 -6.433 -2.929 1.00 85.06 100 THR A CA 1
ATOM 811 C C . THR A 1 100 ? 4.238 -6.508 -3.323 1.00 85.06 100 THR A C 1
ATOM 813 O O . THR A 1 100 ? 3.375 -6.579 -2.444 1.00 85.06 100 THR A O 1
ATOM 816 N N . GLU A 1 101 ? 3.948 -6.579 -4.623 1.00 83.19 101 GLU A N 1
ATOM 817 C CA . GLU A 1 101 ? 2.576 -6.733 -5.137 1.00 83.19 101 GLU A CA 1
ATOM 818 C C . GLU A 1 101 ? 1.811 -7.887 -4.459 1.00 83.19 101 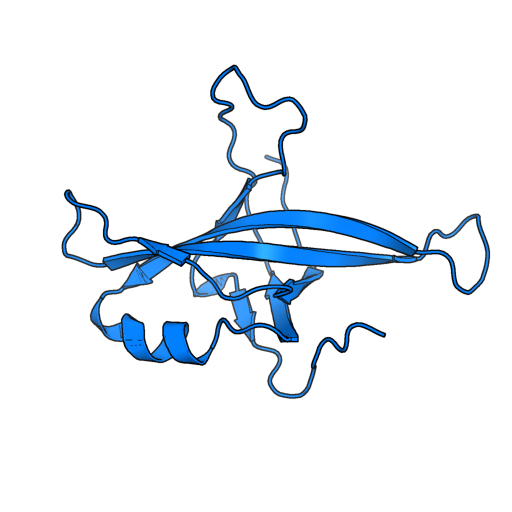GLU A C 1
ATOM 820 O O . GLU A 1 101 ? 0.617 -7.789 -4.192 1.00 83.19 101 GLU A O 1
ATOM 825 N N . LYS A 1 102 ? 2.505 -8.984 -4.125 1.00 83.94 102 LYS A N 1
ATOM 826 C CA . LYS A 1 102 ? 1.908 -10.182 -3.508 1.00 83.94 102 LYS A CA 1
ATOM 827 C C . LYS A 1 102 ? 1.465 -9.963 -2.060 1.00 83.94 102 LYS A C 1
ATOM 829 O O . LYS A 1 102 ? 0.597 -10.682 -1.565 1.00 83.94 102 LYS A O 1
ATOM 834 N N . ASN A 1 103 ? 2.068 -8.991 -1.384 1.00 81.44 103 ASN A N 1
ATOM 835 C CA . ASN A 1 103 ? 1.837 -8.716 0.029 1.00 81.44 103 ASN A CA 1
ATOM 836 C C . ASN A 1 103 ? 0.755 -7.656 0.254 1.00 81.44 103 ASN A C 1
ATOM 838 O O . ASN A 1 103 ? 0.364 -7.443 1.402 1.00 81.44 103 ASN A O 1
ATOM 842 N N . PHE A 1 104 ? 0.285 -7.011 -0.817 1.00 83.88 104 PHE A N 1
ATOM 843 C CA . PHE A 1 104 ? -0.557 -5.826 -0.767 1.00 83.88 104 PHE A CA 1
ATOM 844 C C . PHE A 1 104 ? -1.855 -6.051 -1.552 1.00 83.88 104 PHE A C 1
ATOM 846 O O . PHE A 1 104 ? -1.893 -5.950 -2.776 1.00 83.88 104 PHE A O 1
ATOM 853 N N . LEU A 1 105 ? -2.925 -6.421 -0.844 1.00 87.38 105 LEU A N 1
ATOM 854 C CA . LEU A 1 105 ? -4.192 -6.822 -1.455 1.00 87.38 105 LEU A CA 1
ATOM 855 C C . LEU A 1 105 ? -5.247 -5.730 -1.349 1.00 87.38 105 LEU A C 1
ATOM 857 O O . LEU A 1 105 ? -5.661 -5.380 -0.249 1.00 87.38 105 LEU A O 1
ATOM 861 N N . HIS A 1 106 ? -5.733 -5.253 -2.491 1.00 86.56 106 HIS A N 1
ATOM 862 C CA . HIS A 1 106 ? -6.797 -4.255 -2.538 1.00 86.56 106 HIS A CA 1
ATOM 863 C C . HIS A 1 106 ? -8.150 -4.831 -2.088 1.00 86.56 106 HIS A C 1
ATOM 865 O O . HIS A 1 106 ? -8.608 -5.851 -2.613 1.00 86.56 106 HIS A O 1
ATOM 871 N N . LEU A 1 107 ? -8.820 -4.145 -1.162 1.00 85.75 107 LEU A N 1
ATOM 872 C CA . LEU A 1 107 ? -10.176 -4.452 -0.721 1.00 85.75 107 LEU A CA 1
ATOM 873 C C . LEU A 1 107 ? -11.179 -3.531 -1.420 1.00 85.75 107 LEU A C 1
ATOM 875 O O . LEU A 1 107 ? -11.646 -2.562 -0.840 1.00 85.75 107 LEU A O 1
ATOM 879 N N . LYS A 1 108 ? -11.569 -3.889 -2.649 1.00 77.62 108 LYS A N 1
ATOM 880 C CA . LYS A 1 108 ? -12.403 -3.070 -3.559 1.00 77.62 108 LYS A CA 1
ATOM 881 C C . LYS A 1 108 ? -13.695 -2.469 -2.977 1.00 77.62 108 LYS A C 1
ATOM 883 O O . LYS A 1 108 ? -14.258 -1.567 -3.581 1.00 77.62 108 LYS A O 1
ATOM 888 N N . GLN A 1 109 ? -14.226 -3.023 -1.888 1.00 79.31 109 GLN A N 1
ATOM 889 C CA . GLN A 1 109 ? -15.473 -2.572 -1.255 1.00 79.31 109 GLN A CA 1
ATOM 890 C C . GLN A 1 109 ? -15.243 -1.722 0.003 1.00 79.31 109 GLN A C 1
ATOM 892 O O . GLN A 1 109 ? -16.199 -1.179 0.547 1.00 79.31 109 GLN A O 1
ATOM 897 N N . ALA A 1 110 ? -14.004 -1.627 0.487 1.00 79.12 110 ALA A N 1
ATOM 898 C CA . ALA A 1 110 ? -13.648 -0.856 1.666 1.00 79.12 110 ALA A CA 1
ATOM 899 C C . ALA A 1 110 ? -13.051 0.484 1.232 1.00 79.12 110 ALA A C 1
ATOM 901 O O . ALA A 1 110 ? -12.147 0.524 0.404 1.00 79.12 110 ALA A O 1
ATOM 902 N N . GLN A 1 111 ? -13.563 1.569 1.804 1.00 78.38 111 GLN A N 1
ATOM 903 C CA . GLN A 1 111 ? -13.088 2.927 1.563 1.00 78.38 111 GLN A CA 1
ATOM 904 C C . GLN A 1 111 ? -12.839 3.601 2.907 1.00 78.38 111 GLN A C 1
ATOM 906 O O . GLN A 1 111 ? -13.607 3.424 3.859 1.00 78.38 111 GLN A O 1
ATOM 911 N N . TRP A 1 112 ? -11.751 4.354 2.993 1.00 76.50 112 TRP A N 1
ATOM 912 C CA . TRP A 1 112 ? -11.446 5.193 4.136 1.00 76.50 112 TRP A CA 1
ATOM 913 C C . TRP A 1 112 ? -12.036 6.576 3.910 1.00 76.50 112 TRP A C 1
ATOM 915 O O . TRP A 1 112 ? -11.592 7.327 3.045 1.00 76.50 112 TRP A O 1
ATOM 925 N N . HIS A 1 113 ? -13.022 6.926 4.724 1.00 69.25 113 HIS A N 1
ATOM 926 C CA . HIS A 1 113 ? -13.535 8.283 4.784 1.00 69.25 113 HIS A CA 1
ATOM 927 C C . HIS A 1 113 ? -12.891 8.968 5.985 1.00 69.25 113 HIS A C 1
ATOM 929 O O . HIS A 1 113 ? -13.118 8.566 7.127 1.00 69.25 113 HIS A O 1
ATOM 935 N N . SER A 1 114 ? -12.066 9.989 5.738 1.00 56.12 114 SER A N 1
ATOM 936 C CA . SER A 1 114 ? -11.725 10.936 6.798 1.00 56.12 114 SER A CA 1
ATOM 937 C C . SER A 1 114 ? -13.022 11.620 7.226 1.00 56.12 114 SER A C 1
ATOM 939 O O . SER A 1 114 ? -13.679 12.239 6.387 1.00 56.12 114 SER A O 1
ATOM 941 N N . ALA A 1 115 ? -13.410 11.428 8.487 1.00 51.22 115 ALA A N 1
ATOM 942 C CA . ALA A 1 115 ? -14.515 12.157 9.101 1.00 51.22 115 ALA A CA 1
ATOM 943 C C . ALA A 1 115 ? -14.252 13.668 9.107 1.00 51.22 115 ALA A C 1
ATOM 945 O O . ALA A 1 115 ? -13.063 14.052 9.222 1.00 51.22 115 ALA A O 1
#

pLDDT: mean 79.56, std 11.52, range [40.09, 91.88]

Secondary structure (DSSP, 8-state):
--EEEEEEE--SPPEEEE-TT-TTEEEEEEEEEEEEE-GGG-TT-EEEEEEEEEEEEEGGGHHHHHHHS-TTEEEEEEEEEEP--PPTT-SS-PPEEEEEGGGEEEEEEEE----

Radius of gyration: 15.04 Å; chains: 1; bounding box: 36×24×46 Å

Sequence (115 aa):
MLQCNGLVAIPSEPKLQFVPWNDQGFFASFDVVSQEPIKDKGKGFHKIHYYHANMFVAKDRKSYWENLIKSGEVFLIRTADFSSIRPEGFNNPIPQLKLTEKNFLHLKQAQWHSA